Protein AF-A0A813E1Y3-F1 (afdb_monomer_lite)

InterPro domains:
  IPR029058 Alpha/Beta hydrolase fold [SSF53474] (6-105)

Organism: Polarella glacialis (NCBI:txid89957)

Sequence (119 aa):
VPDMCQPGAQSPPAAGCKLMLNFHGCGGSTSINPNSTVARYAESNGIVLLWPSINNNNNVSSTHTNSAEIQRGCWDGYGQLTEDYALQSGPHMRNVWRMVQHVMGTSSEALPEADMMMI

Structure (mmCIF, N/CA/C/O backbone):
data_AF-A0A813E1Y3-F1
#
_entry.id   AF-A0A813E1Y3-F1
#
loop_
_atom_site.group_PDB
_atom_site.id
_atom_site.type_symbol
_atom_site.label_atom_id
_atom_site.label_alt_id
_atom_site.label_comp_id
_atom_site.label_asym_id
_atom_site.label_entity_id
_atom_site.label_seq_id
_atom_site.pdbx_PDB_ins_code
_atom_site.Cartn_x
_atom_site.Cartn_y
_atom_site.Cartn_z
_atom_site.occupancy
_atom_site.B_iso_or_equiv
_atom_site.auth_seq_id
_atom_site.auth_comp_id
_atom_site.auth_asym_id
_atom_site.auth_atom_id
_atom_site.pdbx_PDB_model_num
ATOM 1 N N . VAL A 1 1 ? -8.996 6.177 11.154 1.00 90.44 1 VAL A N 1
ATOM 2 C CA . VAL A 1 1 ? -9.081 5.113 12.180 1.00 90.44 1 VAL A CA 1
ATOM 3 C C . VAL A 1 1 ? -10.400 5.322 12.891 1.00 90.44 1 VAL A C 1
ATOM 5 O O . VAL A 1 1 ? -10.611 6.470 13.269 1.00 90.44 1 VAL A O 1
ATOM 8 N N . PRO A 1 2 ? -11.261 4.298 13.015 1.00 92.62 2 PRO A N 1
ATOM 9 C CA . PRO A 1 2 ? -12.551 4.462 13.671 1.00 92.62 2 PRO A CA 1
ATOM 10 C C . PRO A 1 2 ? -12.437 4.941 15.109 1.00 92.62 2 PRO A C 1
ATOM 12 O O . PRO A 1 2 ? -11.485 4.558 15.792 1.00 92.62 2 PRO A O 1
ATOM 15 N N . ASP A 1 3 ? -13.415 5.708 15.582 1.00 93.44 3 ASP A N 1
ATOM 16 C CA . ASP A 1 3 ? -13.422 6.257 16.943 1.00 93.44 3 ASP A CA 1
ATOM 17 C C . ASP A 1 3 ? -13.373 5.132 17.987 1.00 93.44 3 ASP A C 1
ATOM 19 O O . ASP A 1 3 ? -12.606 5.187 18.947 1.00 93.44 3 ASP A O 1
ATOM 23 N N . MET A 1 4 ? -14.094 4.035 17.736 1.00 93.31 4 MET A N 1
ATOM 24 C CA . MET A 1 4 ? -14.079 2.842 18.593 1.00 93.31 4 MET A CA 1
ATOM 25 C C . MET A 1 4 ? -12.741 2.080 18.593 1.00 93.31 4 MET A C 1
ATOM 27 O O . MET A 1 4 ? -12.537 1.192 19.419 1.00 93.31 4 MET A O 1
ATOM 31 N N . CYS A 1 5 ? -11.846 2.402 17.659 1.00 93.38 5 CYS A N 1
ATOM 32 C CA . CYS A 1 5 ? -10.513 1.817 17.528 1.00 93.38 5 CYS A CA 1
ATOM 33 C C . CYS A 1 5 ? -9.406 2.729 18.061 1.00 93.38 5 CYS A C 1
ATOM 35 O O . CYS A 1 5 ? -8.235 2.351 18.010 1.00 93.38 5 CYS A O 1
ATOM 37 N N . GLN A 1 6 ? -9.746 3.927 18.542 1.00 91.56 6 GLN A N 1
ATOM 38 C CA . GLN A 1 6 ? -8.772 4.830 19.141 1.00 91.56 6 GLN A CA 1
ATOM 39 C C . GLN A 1 6 ? -8.348 4.328 20.530 1.00 91.56 6 GLN A C 1
ATOM 41 O O . GLN A 1 6 ? -9.158 3.739 21.257 1.00 91.56 6 GLN A O 1
ATOM 46 N N . PRO A 1 7 ? -7.097 4.584 20.950 1.00 86.12 7 PRO A N 1
ATOM 47 C CA . PRO A 1 7 ? -6.677 4.335 22.323 1.00 86.12 7 PRO A CA 1
ATOM 48 C C . PRO A 1 7 ? -7.613 5.030 23.325 1.00 86.12 7 PRO A C 1
ATOM 50 O O . PRO A 1 7 ? -7.855 6.230 23.225 1.00 86.12 7 PRO A O 1
ATOM 53 N N . GLY A 1 8 ? -8.136 4.278 24.298 1.00 85.75 8 GLY A N 1
ATOM 54 C CA . GLY A 1 8 ? -9.039 4.815 25.323 1.00 85.75 8 GLY A CA 1
ATOM 55 C C . GLY A 1 8 ? -10.501 4.984 24.892 1.00 85.75 8 GLY A C 1
ATOM 56 O O . GLY A 1 8 ? -11.257 5.638 25.610 1.00 85.75 8 GLY A O 1
ATOM 57 N N . ALA A 1 9 ? -10.914 4.401 23.761 1.00 89.62 9 ALA A N 1
ATOM 58 C CA . ALA A 1 9 ? -12.313 4.397 23.341 1.00 89.62 9 ALA A CA 1
ATOM 59 C C . ALA A 1 9 ? -13.243 3.869 24.450 1.00 89.62 9 ALA A C 1
ATOM 61 O O . ALA A 1 9 ? -12.981 2.830 25.059 1.00 89.62 9 ALA A O 1
ATOM 62 N N . GLN A 1 10 ? -14.365 4.558 24.683 1.00 88.31 10 GLN A N 1
ATOM 63 C CA . GLN A 1 10 ? -15.346 4.191 25.714 1.00 88.31 10 GLN A CA 1
ATOM 64 C C . GLN A 1 10 ? -16.058 2.860 25.423 1.00 88.31 10 GLN A C 1
ATOM 66 O O . GLN A 1 10 ? -16.631 2.250 26.323 1.00 88.31 10 GLN A O 1
ATOM 71 N N . SER A 1 11 ? -16.079 2.417 24.165 1.00 87.25 11 SER A N 1
ATOM 72 C CA . SER A 1 11 ? -16.755 1.186 23.740 1.00 87.25 11 SER A CA 1
ATOM 73 C C . SER A 1 11 ? -15.985 0.516 22.595 1.00 87.25 11 SER A C 1
ATOM 75 O O . SER A 1 11 ? -16.397 0.618 21.437 1.00 87.25 11 SER A O 1
ATOM 77 N N . PRO A 1 12 ? -14.843 -0.134 22.888 1.00 88.44 12 PRO A N 1
ATOM 78 C CA . PRO A 1 12 ? -14.059 -0.823 21.872 1.00 88.44 12 PRO A CA 1
ATOM 79 C C . PRO A 1 12 ? -14.782 -2.090 21.376 1.00 88.44 12 PRO A C 1
ATOM 81 O O . PRO A 1 12 ? -15.551 -2.696 22.132 1.00 88.44 12 PRO A O 1
ATOM 84 N N . PRO A 1 13 ? -14.540 -2.545 20.131 1.00 88.94 13 PRO A N 1
ATOM 85 C CA . PRO A 1 13 ? -15.087 -3.812 19.659 1.00 88.94 13 PRO A CA 1
ATOM 86 C C . PRO A 1 13 ? -14.596 -4.987 20.516 1.00 88.94 13 PRO A C 1
ATOM 88 O O . PRO A 1 13 ? -13.397 -5.132 20.746 1.00 88.94 13 PRO A O 1
ATOM 91 N N . ALA A 1 14 ? -15.505 -5.883 20.913 1.00 86.12 14 ALA A N 1
ATOM 92 C CA . ALA A 1 14 ? -15.178 -7.035 21.762 1.00 86.12 14 ALA A CA 1
ATOM 93 C C . ALA A 1 14 ? -14.125 -7.984 21.150 1.00 86.12 14 ALA A C 1
ATOM 95 O O . ALA A 1 14 ? -13.350 -8.594 21.877 1.00 86.12 14 ALA A O 1
ATOM 96 N N . ALA A 1 15 ? -14.083 -8.096 19.819 1.00 89.50 15 ALA A N 1
ATOM 97 C CA . ALA A 1 15 ? -13.118 -8.922 19.087 1.00 89.50 15 ALA A CA 1
ATOM 98 C C . ALA A 1 15 ? -11.861 -8.147 18.634 1.00 89.50 15 ALA A C 1
ATOM 100 O O . ALA A 1 15 ? -11.066 -8.672 17.857 1.00 89.50 15 ALA A O 1
ATOM 101 N N . GLY A 1 16 ? -11.696 -6.896 19.076 1.00 90.31 16 GLY A N 1
ATOM 102 C CA . GLY A 1 16 ? -10.691 -5.980 18.542 1.00 90.31 16 GLY A CA 1
ATOM 103 C C . GLY A 1 16 ? -11.067 -5.406 17.172 1.00 90.31 16 GLY A C 1
ATOM 104 O O . GLY A 1 16 ? -12.058 -5.793 16.545 1.00 90.31 16 GLY A O 1
ATOM 105 N N . CYS A 1 17 ? -10.279 -4.434 16.716 1.00 94.62 17 CYS A N 1
ATOM 106 C CA . CYS A 1 17 ? -10.483 -3.805 15.417 1.00 94.62 17 CYS A CA 1
ATOM 107 C C . CYS A 1 17 ? -9.899 -4.645 14.285 1.00 94.62 17 CYS A C 1
ATOM 109 O O . CYS A 1 17 ? -8.844 -5.264 14.416 1.00 94.62 17 CYS A O 1
ATOM 111 N N . LYS A 1 18 ? -10.585 -4.636 13.145 1.00 95.50 18 LYS A N 1
ATOM 112 C CA . LYS A 1 18 ? -10.131 -5.293 11.915 1.00 95.50 18 LYS A CA 1
ATOM 113 C C . LYS A 1 18 ? -9.227 -4.340 11.141 1.00 95.50 18 LYS A C 1
ATOM 115 O O . LYS A 1 18 ? -9.349 -3.128 11.286 1.00 95.50 18 LYS A O 1
ATOM 120 N N . LEU A 1 19 ? -8.375 -4.868 10.273 1.00 95.88 19 LEU A N 1
ATOM 121 C CA . LEU A 1 19 ? -7.561 -4.075 9.353 1.00 95.88 19 LEU A CA 1
ATOM 122 C C . LEU A 1 19 ? -7.971 -4.390 7.915 1.00 95.88 19 LEU A C 1
ATOM 124 O O . LEU A 1 19 ? -8.093 -5.556 7.546 1.00 95.88 19 LEU A O 1
ATOM 128 N N . MET A 1 20 ? -8.164 -3.357 7.103 1.00 95.94 20 MET A N 1
ATOM 129 C CA . MET A 1 20 ? -8.385 -3.486 5.666 1.00 95.94 20 MET A CA 1
ATOM 130 C C . MET A 1 20 ? -7.383 -2.605 4.924 1.00 95.94 20 MET A C 1
ATOM 132 O O . MET A 1 20 ? -7.276 -1.408 5.192 1.00 95.94 20 MET A O 1
ATOM 136 N N . LEU A 1 21 ? -6.669 -3.209 3.975 1.00 94.75 21 LEU A N 1
ATOM 137 C CA . LEU A 1 21 ? -5.779 -2.505 3.060 1.00 94.75 21 LEU A CA 1
ATOM 138 C C . LEU A 1 21 ? -6.568 -2.075 1.824 1.00 94.75 21 LEU A C 1
ATOM 140 O O . LEU A 1 21 ? -7.260 -2.892 1.216 1.00 94.75 21 LEU A O 1
ATOM 144 N N . A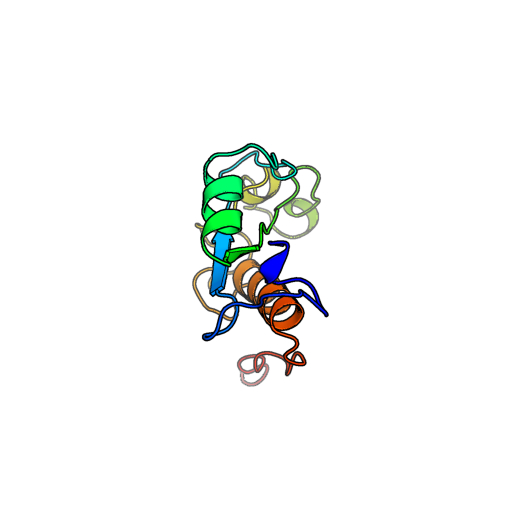SN A 1 22 ? -6.450 -0.806 1.446 1.00 92.62 22 ASN A N 1
ATOM 145 C CA . ASN A 1 22 ? -7.087 -0.258 0.255 1.00 92.62 22 ASN A CA 1
ATOM 146 C C . ASN A 1 22 ? -6.026 0.288 -0.707 1.00 92.62 22 ASN A C 1
ATOM 148 O O . ASN A 1 22 ? -5.392 1.306 -0.433 1.00 92.62 22 ASN A O 1
ATOM 152 N N . PHE A 1 23 ? -5.828 -0.418 -1.819 1.00 92.31 23 PHE A N 1
ATOM 153 C CA . PHE A 1 23 ? -4.881 -0.048 -2.864 1.00 92.31 23 PHE A CA 1
ATOM 154 C C . PHE A 1 23 ? -5.566 0.810 -3.928 1.00 92.31 23 PHE A C 1
ATOM 156 O O . PHE A 1 23 ? -6.569 0.411 -4.518 1.00 92.31 23 PHE A O 1
ATOM 163 N N . HIS A 1 24 ? -4.999 1.981 -4.208 1.00 91.31 24 HIS A N 1
ATOM 164 C CA . HIS A 1 24 ? -5.453 2.823 -5.313 1.00 91.31 24 HIS A CA 1
ATOM 165 C C . HIS A 1 24 ? -5.002 2.277 -6.680 1.00 91.31 24 HIS A C 1
ATOM 167 O O . HIS A 1 24 ? -4.045 1.509 -6.776 1.00 91.31 24 HIS A O 1
ATOM 173 N N . GLY A 1 25 ? -5.660 2.728 -7.753 1.00 90.31 25 GLY A N 1
ATOM 174 C CA . GLY A 1 25 ? -5.216 2.496 -9.132 1.00 90.31 25 GLY A CA 1
ATOM 175 C C . GLY A 1 25 ? -4.104 3.453 -9.582 1.00 90.31 25 GLY A C 1
ATOM 176 O O . GLY A 1 25 ? -3.706 4.360 -8.855 1.00 90.31 25 GLY A O 1
ATOM 177 N N . CYS A 1 26 ? -3.614 3.277 -10.807 1.00 90.50 26 CYS A N 1
ATOM 178 C CA . CYS A 1 26 ? -2.594 4.141 -11.410 1.00 90.50 26 CYS A CA 1
ATOM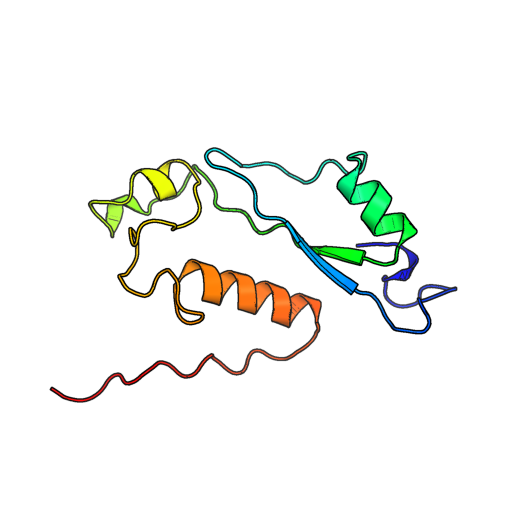 179 C C . CYS A 1 26 ? -2.982 5.627 -11.446 1.00 90.50 26 CYS A C 1
ATOM 181 O O . CYS A 1 26 ? -4.148 5.961 -11.651 1.00 90.50 26 CYS A O 1
ATOM 183 N N . GLY A 1 27 ? -1.999 6.521 -11.300 1.00 83.62 27 GLY A N 1
ATOM 184 C CA . GLY A 1 27 ? -2.236 7.967 -11.195 1.00 83.62 27 GLY A CA 1
ATOM 185 C C . GLY A 1 27 ? -2.817 8.394 -9.844 1.00 83.62 27 GLY A C 1
ATOM 186 O O . GLY A 1 27 ? -3.110 9.572 -9.643 1.00 83.62 27 GLY A O 1
ATOM 187 N N . GLY A 1 28 ? -2.992 7.444 -8.922 1.00 66.00 28 GLY A N 1
ATOM 188 C CA . GLY A 1 28 ? -3.560 7.678 -7.608 1.00 66.00 28 GLY A CA 1
ATOM 189 C C . GLY A 1 28 ? -2.582 8.395 -6.687 1.00 66.00 28 GLY A C 1
ATOM 190 O O . GLY A 1 28 ? -1.677 7.796 -6.124 1.00 66.00 28 GLY A O 1
ATOM 191 N N . SER A 1 29 ? -2.830 9.678 -6.475 1.00 64.81 29 SER A N 1
ATOM 192 C CA . SER A 1 29 ? -2.397 10.410 -5.290 1.00 64.81 29 SER A CA 1
ATOM 193 C C . SER A 1 29 ? -3.653 11.026 -4.704 1.00 64.81 29 SER A C 1
ATOM 195 O O . SER A 1 29 ? -4.171 12.015 -5.220 1.00 64.81 29 SER A O 1
ATOM 197 N N . THR A 1 30 ? -4.214 10.392 -3.679 1.00 64.12 30 THR A N 1
ATOM 198 C CA . THR A 1 30 ? -5.376 10.952 -2.991 1.00 64.12 30 THR A CA 1
ATOM 199 C C . THR A 1 30 ? -5.295 10.659 -1.509 1.00 64.12 30 THR A C 1
ATOM 201 O O . THR A 1 30 ? -5.152 9.506 -1.099 1.00 64.12 30 THR A O 1
ATOM 204 N N . SER A 1 31 ? -5.467 11.707 -0.710 1.00 71.81 31 SER A N 1
ATOM 205 C CA . SER A 1 31 ? -5.953 11.569 0.654 1.00 71.81 31 SER A CA 1
ATOM 206 C C . SER A 1 31 ? -7.306 10.850 0.639 1.00 71.81 31 SER A C 1
ATOM 208 O O . SER A 1 31 ? -8.119 11.026 -0.272 1.00 71.81 31 SER A O 1
ATOM 210 N N . ILE A 1 32 ? -7.555 10.013 1.648 1.00 77.19 32 ILE A N 1
ATOM 211 C CA . ILE A 1 32 ? -8.864 9.384 1.814 1.00 77.19 32 ILE A CA 1
ATOM 212 C C . ILE A 1 32 ? -9.928 10.475 1.982 1.00 77.19 32 ILE A C 1
ATOM 214 O O . ILE A 1 32 ? -9.775 11.381 2.800 1.00 77.19 32 ILE A O 1
ATOM 218 N N . ASN A 1 33 ? -11.028 10.387 1.232 1.00 85.81 33 ASN A N 1
ATOM 219 C CA . ASN A 1 33 ? -12.213 11.180 1.539 1.00 85.81 33 ASN A CA 1
ATOM 220 C C . ASN A 1 33 ? -12.894 10.545 2.769 1.00 85.81 33 ASN A C 1
ATOM 222 O O . ASN A 1 33 ? -13.414 9.427 2.641 1.00 85.81 33 ASN A O 1
ATOM 226 N N . PRO A 1 34 ? -12.930 11.216 3.937 1.00 83.69 34 PRO A N 1
ATOM 227 C CA . PRO A 1 34 ? -13.539 10.660 5.149 1.00 83.69 34 PRO A CA 1
ATOM 228 C C . PRO A 1 34 ? -15.046 10.403 4.989 1.00 83.69 34 PRO A C 1
ATOM 230 O O . PRO A 1 34 ? -15.606 9.563 5.684 1.00 83.69 34 PRO A O 1
ATOM 233 N N . ASN A 1 35 ? -15.694 11.049 4.016 1.00 88.44 35 ASN A N 1
ATOM 234 C CA . ASN A 1 35 ? -17.107 10.847 3.693 1.00 88.44 35 ASN A CA 1
ATOM 235 C C . ASN A 1 35 ? -17.344 9.768 2.622 1.00 88.44 35 ASN A C 1
ATOM 237 O O . ASN A 1 35 ? -18.487 9.534 2.221 1.00 88.44 35 ASN A O 1
ATOM 241 N N . SER A 1 36 ? -16.289 9.112 2.125 1.00 91.38 36 SER A N 1
ATOM 242 C CA . SER A 1 36 ? -16.437 8.014 1.168 1.00 91.38 36 SER A CA 1
ATOM 243 C C . SER A 1 36 ? -17.229 6.851 1.773 1.00 91.38 36 SER A C 1
ATOM 245 O O . SER A 1 36 ? -17.203 6.603 2.980 1.00 91.38 36 SER A O 1
ATOM 247 N N . THR A 1 37 ? -17.929 6.092 0.928 1.00 93.56 37 THR A N 1
ATOM 248 C CA . THR A 1 37 ? -18.672 4.903 1.374 1.00 93.56 37 THR A CA 1
ATOM 249 C C . THR A 1 37 ? -17.766 3.893 2.077 1.00 93.56 37 THR A C 1
ATOM 251 O O . THR A 1 37 ? -18.182 3.329 3.083 1.00 93.56 37 THR A O 1
ATOM 254 N N . VAL A 1 38 ? -16.518 3.724 1.622 1.00 92.62 38 VAL A N 1
ATOM 255 C CA . VAL A 1 38 ? -15.556 2.827 2.278 1.00 92.62 38 VAL A CA 1
ATOM 256 C C . VAL A 1 38 ? -15.158 3.328 3.668 1.00 92.62 38 VAL A C 1
ATOM 258 O O . VAL A 1 38 ? -15.135 2.531 4.600 1.00 92.62 38 VAL A O 1
ATOM 261 N N . ALA A 1 39 ? -14.926 4.635 3.841 1.00 93.56 39 ALA A N 1
ATOM 262 C CA . ALA A 1 39 ? -14.596 5.216 5.141 1.00 93.56 39 ALA A CA 1
ATOM 263 C C . ALA A 1 39 ? -15.752 5.067 6.139 1.00 93.56 39 ALA A C 1
ATOM 265 O O . ALA A 1 39 ? -15.542 4.596 7.252 1.00 93.56 39 ALA A O 1
ATOM 266 N N . ARG A 1 40 ? -16.987 5.363 5.713 1.00 94.88 40 ARG A N 1
ATOM 267 C CA . ARG A 1 40 ? -18.183 5.193 6.557 1.00 94.88 40 ARG A CA 1
ATOM 268 C C . ARG A 1 40 ? -18.451 3.731 6.908 1.00 94.88 40 ARG A C 1
ATOM 270 O O . ARG A 1 40 ? -18.781 3.429 8.048 1.00 94.88 40 ARG A O 1
ATOM 277 N N . TYR A 1 41 ? -18.286 2.821 5.947 1.00 94.62 41 TYR A N 1
ATOM 278 C CA . TYR A 1 41 ? -18.405 1.387 6.208 1.00 94.62 41 TYR A CA 1
ATOM 279 C C . TYR A 1 41 ? -17.383 0.931 7.250 1.00 94.62 41 TYR A C 1
ATOM 281 O O . TYR A 1 41 ? -17.728 0.193 8.171 1.00 94.62 41 TYR A O 1
ATOM 289 N N . ALA A 1 42 ? -16.142 1.393 7.126 1.00 95.31 42 ALA A N 1
ATOM 290 C CA . ALA A 1 42 ? -15.086 1.050 8.056 1.00 95.31 42 ALA A CA 1
ATOM 291 C C . ALA A 1 42 ? -15.339 1.593 9.470 1.00 95.31 42 ALA A C 1
ATOM 293 O O . ALA A 1 42 ? -15.171 0.850 10.438 1.00 95.31 42 ALA A O 1
ATOM 294 N N . GLU A 1 43 ? -15.828 2.833 9.571 1.00 93.81 43 GLU A N 1
ATOM 295 C CA . GLU A 1 43 ? -16.239 3.462 10.829 1.00 93.81 43 GLU A CA 1
ATOM 296 C C . GLU A 1 43 ? -17.280 2.611 11.566 1.00 93.81 43 GLU A C 1
ATOM 298 O O . GLU A 1 43 ? -17.066 2.190 12.699 1.00 93.81 43 GLU A O 1
ATOM 303 N N . SER A 1 44 ? -18.379 2.267 10.888 1.00 94.06 44 SER A N 1
ATOM 304 C CA . SER A 1 44 ? -19.499 1.541 11.503 1.00 94.06 44 SER A CA 1
ATOM 305 C C . SER A 1 44 ? -19.207 0.071 11.827 1.00 94.06 44 SER A C 1
ATOM 307 O O . SER A 1 44 ? -20.023 -0.573 12.481 1.00 94.06 44 SER A O 1
ATOM 309 N N . ASN A 1 45 ? -18.083 -0.483 11.360 1.00 94.44 45 ASN A N 1
ATOM 310 C CA . ASN A 1 45 ? -17.752 -1.905 11.511 1.00 94.44 45 ASN A CA 1
ATOM 311 C C . ASN A 1 45 ? -16.443 -2.158 12.275 1.00 94.44 45 ASN A C 1
ATOM 313 O O . ASN A 1 45 ? -15.971 -3.301 12.301 1.00 94.44 45 ASN A O 1
ATOM 317 N N . GLY A 1 46 ? -15.844 -1.122 12.873 1.00 95.25 46 GLY A N 1
ATOM 318 C CA . GLY A 1 46 ? -14.583 -1.248 13.608 1.00 95.25 46 GLY A CA 1
ATOM 319 C C . GLY A 1 46 ? -13.428 -1.714 12.719 1.00 95.25 46 GLY A C 1
ATOM 320 O O . GLY A 1 46 ? -12.653 -2.591 13.108 1.00 95.25 46 GLY A O 1
ATOM 321 N N . ILE A 1 47 ? -13.342 -1.178 11.498 1.00 95.62 47 ILE A N 1
ATOM 322 C CA . ILE A 1 47 ? -12.286 -1.495 10.533 1.00 95.62 47 ILE A CA 1
ATOM 323 C C . ILE A 1 47 ? -11.322 -0.311 10.442 1.00 95.62 47 ILE A C 1
ATOM 325 O O . ILE A 1 47 ? -11.679 0.786 10.022 1.00 95.62 47 ILE A O 1
ATOM 329 N N . VAL A 1 48 ? -10.060 -0.531 10.778 1.00 95.06 48 VAL A N 1
ATOM 330 C CA . VAL A 1 48 ? -8.974 0.388 10.451 1.00 95.06 48 VAL A CA 1
ATOM 331 C C . VAL A 1 48 ? -8.693 0.286 8.953 1.00 95.06 48 VAL A C 1
ATOM 333 O O . VAL A 1 48 ? -8.339 -0.778 8.452 1.00 95.06 48 VAL A O 1
ATOM 336 N N . LEU A 1 49 ? -8.857 1.392 8.226 1.00 94.62 49 LEU A N 1
ATOM 337 C CA . LEU A 1 49 ? -8.445 1.490 6.826 1.00 94.62 49 LEU A CA 1
ATOM 338 C C . LEU A 1 49 ? -6.995 1.951 6.743 1.00 94.62 49 LEU A C 1
ATOM 340 O O . LEU A 1 49 ? -6.680 3.076 7.138 1.00 94.62 49 LEU A O 1
ATOM 344 N N . LEU A 1 50 ? -6.140 1.101 6.182 1.00 94.19 50 LEU A N 1
ATOM 345 C CA . LEU A 1 50 ? -4.798 1.471 5.756 1.00 94.19 50 LEU A CA 1
ATOM 346 C C . LEU A 1 50 ? -4.831 1.763 4.254 1.00 94.19 50 LEU A C 1
ATOM 348 O O . LEU A 1 50 ? -5.283 0.932 3.466 1.00 94.19 50 LEU A O 1
ATOM 352 N N . TRP A 1 51 ? -4.347 2.942 3.864 1.00 92.56 51 TRP A N 1
ATOM 353 C CA . TRP A 1 51 ? -4.348 3.414 2.478 1.00 92.56 51 TRP A CA 1
ATOM 354 C C . TRP A 1 51 ? -2.917 3.710 2.014 1.00 92.56 51 TRP A C 1
ATOM 356 O O . TRP A 1 51 ? -2.493 4.869 2.019 1.00 92.56 51 TRP A O 1
ATOM 366 N N . PRO A 1 52 ? -2.127 2.678 1.668 1.00 92.75 52 PRO A N 1
ATOM 367 C CA . PRO A 1 52 ? -0.801 2.877 1.103 1.00 92.75 52 PRO A CA 1
ATOM 368 C C . PRO A 1 52 ? -0.887 3.705 -0.185 1.00 92.75 52 PRO A C 1
ATOM 370 O O . PRO A 1 52 ? -1.863 3.595 -0.930 1.00 92.75 52 PRO A O 1
ATOM 373 N N . SER A 1 53 ? 0.127 4.527 -0.460 1.00 91.31 53 SER A N 1
ATOM 374 C CA . SER A 1 53 ? 0.152 5.365 -1.660 1.00 91.31 53 SER A CA 1
ATOM 375 C C . SER A 1 53 ? 1.512 5.348 -2.342 1.00 91.31 53 SER A C 1
ATOM 377 O O . SER A 1 53 ? 2.548 5.431 -1.679 1.00 91.31 53 SER A O 1
ATOM 379 N N . ILE A 1 54 ? 1.487 5.272 -3.672 1.00 91.06 54 ILE A N 1
ATOM 380 C CA . ILE A 1 54 ? 2.636 5.511 -4.542 1.00 91.06 54 ILE A CA 1
ATOM 381 C C . ILE A 1 54 ? 2.460 6.891 -5.163 1.00 91.06 54 ILE A C 1
ATOM 383 O O . ILE A 1 54 ? 1.540 7.135 -5.939 1.00 91.06 54 ILE A O 1
ATOM 387 N N . ASN A 1 55 ? 3.366 7.803 -4.822 1.00 85.81 55 ASN A N 1
ATOM 388 C CA . ASN A 1 55 ? 3.358 9.157 -5.360 1.00 85.81 55 ASN A CA 1
ATOM 389 C C . ASN A 1 55 ? 3.764 9.140 -6.842 1.00 85.81 55 ASN A C 1
ATOM 391 O O . ASN A 1 55 ? 4.749 8.496 -7.186 1.00 85.81 55 ASN A O 1
ATOM 395 N N . ASN A 1 56 ? 3.057 9.868 -7.708 1.00 86.00 56 ASN A N 1
ATOM 396 C CA . ASN A 1 56 ? 3.423 10.051 -9.120 1.00 86.00 56 ASN A CA 1
ATOM 397 C C . ASN A 1 56 ? 4.555 11.078 -9.331 1.00 86.00 56 ASN A C 1
ATOM 399 O O . ASN A 1 56 ? 5.097 11.184 -10.426 1.00 86.00 56 ASN A O 1
ATOM 403 N N . ASN A 1 57 ? 4.949 11.810 -8.288 1.00 86.06 57 ASN A N 1
ATOM 404 C CA . ASN A 1 57 ? 6.174 12.605 -8.242 1.00 86.06 57 ASN A CA 1
ATOM 405 C C . ASN A 1 57 ? 7.312 11.799 -7.591 1.00 86.06 57 ASN A C 1
ATOM 407 O O . ASN A 1 57 ? 7.823 12.160 -6.529 1.00 86.06 57 ASN A O 1
ATOM 411 N N . ASN A 1 58 ? 7.652 10.656 -8.186 1.00 87.25 58 ASN A N 1
ATOM 412 C CA . ASN A 1 58 ? 8.762 9.807 -7.753 1.00 87.25 58 ASN A CA 1
ATOM 413 C C . ASN A 1 58 ? 9.910 9.825 -8.780 1.00 87.25 58 ASN A C 1
ATOM 415 O O . ASN A 1 58 ? 9.750 10.284 -9.909 1.00 87.25 58 ASN A O 1
ATOM 419 N N . ASN A 1 59 ? 11.082 9.327 -8.385 1.00 91.62 59 ASN A N 1
ATOM 420 C CA . ASN A 1 59 ? 12.294 9.290 -9.208 1.00 91.62 59 ASN A CA 1
ATOM 421 C C . ASN A 1 59 ? 12.703 7.861 -9.606 1.00 91.62 59 ASN A C 1
ATOM 423 O O . ASN A 1 59 ? 13.888 7.605 -9.826 1.00 91.62 59 ASN A O 1
ATOM 427 N N . VAL A 1 60 ? 11.754 6.923 -9.694 1.00 93.38 60 VAL A N 1
ATOM 428 C CA . VAL A 1 60 ? 12.047 5.501 -9.957 1.00 93.38 60 VAL A CA 1
ATOM 429 C C . VAL A 1 60 ? 12.828 5.287 -11.260 1.00 93.38 60 VAL A C 1
ATOM 431 O O . VAL A 1 60 ? 13.712 4.434 -11.326 1.00 93.38 60 VAL A O 1
ATOM 434 N N . SER A 1 61 ? 12.598 6.142 -12.260 1.00 93.69 61 SER A N 1
ATOM 435 C CA . SER A 1 61 ? 13.289 6.102 -13.551 1.00 93.69 61 SER A CA 1
ATOM 436 C C . SER A 1 61 ? 14.789 6.395 -13.466 1.00 93.69 61 SER A C 1
ATOM 438 O O . SER A 1 61 ? 15.512 6.129 -14.420 1.00 93.69 61 SER A O 1
ATOM 440 N N . SER A 1 62 ? 15.277 6.945 -12.346 1.00 95.00 62 SER A N 1
ATOM 441 C CA . SER A 1 62 ? 16.716 7.151 -12.125 1.00 95.00 62 SER A CA 1
ATOM 442 C C . SER A 1 62 ? 17.475 5.851 -11.847 1.00 95.00 62 SER A C 1
ATOM 444 O O . SER A 1 62 ? 18.684 5.802 -12.056 1.00 95.00 62 SER A O 1
ATOM 446 N N . THR A 1 63 ? 16.778 4.808 -11.388 1.00 93.88 63 THR A N 1
ATOM 447 C CA . THR A 1 63 ? 17.371 3.518 -11.001 1.00 93.88 63 THR A CA 1
ATOM 448 C C . THR A 1 63 ? 16.833 2.342 -11.813 1.00 93.88 63 THR A C 1
ATOM 450 O O . THR A 1 63 ? 17.539 1.352 -11.968 1.00 93.88 63 THR A O 1
ATOM 453 N N . HIS A 1 64 ? 15.626 2.454 -12.376 1.00 94.00 64 HIS A N 1
ATOM 454 C CA . HIS A 1 64 ? 14.971 1.386 -13.131 1.00 94.00 64 HIS A CA 1
ATOM 455 C C . HIS A 1 64 ? 14.533 1.910 -14.501 1.00 94.00 64 HIS A C 1
ATOM 457 O O . HIS A 1 64 ? 13.648 2.759 -14.598 1.00 94.00 64 HIS A O 1
ATOM 463 N N . THR A 1 65 ? 15.126 1.400 -15.579 1.00 91.19 65 THR A N 1
ATOM 464 C CA . THR A 1 65 ? 14.866 1.872 -16.953 1.00 91.19 65 THR A CA 1
ATOM 465 C C . THR A 1 65 ? 13.461 1.538 -17.459 1.00 91.19 65 THR A C 1
ATOM 467 O O . THR A 1 65 ? 12.877 2.324 -18.198 1.00 91.19 65 THR A O 1
ATOM 470 N N . ASN A 1 66 ? 12.878 0.421 -17.020 1.00 90.81 66 ASN A N 1
ATOM 471 C CA . ASN A 1 66 ? 11.551 -0.044 -17.435 1.00 90.81 66 ASN A CA 1
ATOM 472 C C . ASN A 1 66 ? 10.493 0.209 -16.351 1.00 90.81 66 ASN A C 1
ATOM 474 O O . ASN A 1 66 ? 9.786 -0.713 -15.969 1.00 90.81 66 ASN A O 1
ATOM 478 N N . SER A 1 67 ? 10.393 1.439 -15.837 1.00 94.62 67 SER A N 1
ATOM 479 C CA . SER A 1 67 ? 9.581 1.778 -14.652 1.00 94.62 67 SER A CA 1
ATOM 480 C C . SER A 1 67 ? 8.417 2.742 -14.907 1.00 94.62 67 SER A C 1
ATOM 482 O O . SER A 1 67 ? 7.930 3.405 -13.992 1.00 94.62 67 SER A O 1
ATOM 484 N N . ALA A 1 68 ? 7.941 2.812 -16.153 1.00 93.00 68 ALA A N 1
ATOM 485 C CA . ALA A 1 68 ? 6.921 3.773 -16.578 1.00 93.00 68 ALA A CA 1
ATOM 486 C C . ALA A 1 68 ? 5.600 3.694 -15.782 1.00 93.00 68 ALA A C 1
ATOM 488 O O . ALA A 1 68 ? 4.961 4.723 -15.560 1.00 93.00 68 ALA A O 1
ATOM 489 N N . GLU A 1 69 ? 5.194 2.506 -15.315 1.00 93.75 69 GLU A N 1
ATOM 490 C CA . GLU A 1 69 ? 3.948 2.341 -14.555 1.00 93.75 69 GLU A CA 1
ATOM 491 C C . GLU A 1 69 ? 4.121 2.896 -13.142 1.00 93.75 69 GLU A C 1
ATOM 493 O O . GLU A 1 69 ? 3.293 3.656 -12.639 1.00 93.75 69 GLU A O 1
ATOM 498 N N . ILE A 1 70 ? 5.249 2.592 -12.513 1.00 94.38 70 ILE A N 1
ATOM 499 C CA . ILE A 1 70 ? 5.559 3.112 -11.182 1.00 94.38 70 ILE A CA 1
ATOM 500 C C . ILE A 1 70 ? 5.770 4.623 -11.243 1.00 94.38 70 ILE A C 1
ATOM 502 O O . ILE A 1 70 ? 5.273 5.346 -10.381 1.00 94.38 70 ILE A O 1
ATOM 506 N N . GLN A 1 71 ? 6.414 5.131 -12.297 1.00 93.12 71 GLN A N 1
ATOM 507 C CA . GLN A 1 71 ? 6.611 6.565 -12.501 1.00 93.12 71 GLN A CA 1
ATOM 508 C C . GLN A 1 71 ? 5.276 7.322 -12.568 1.00 93.12 71 GLN A C 1
ATOM 510 O O . GLN A 1 71 ? 5.158 8.406 -12.004 1.00 93.12 71 GLN A O 1
ATOM 515 N N . ARG A 1 72 ? 4.231 6.733 -13.168 1.00 91.81 72 ARG A N 1
ATOM 516 C CA . ARG A 1 72 ? 2.872 7.311 -13.176 1.00 91.81 72 ARG A CA 1
ATOM 517 C C . ARG A 1 72 ? 2.040 6.986 -11.924 1.00 91.81 72 ARG A C 1
ATOM 519 O O . ARG A 1 72 ? 0.837 7.242 -11.914 1.00 91.81 72 ARG A O 1
ATOM 526 N N . GLY A 1 73 ? 2.647 6.442 -10.868 1.00 93.25 73 GLY A N 1
ATOM 527 C CA . GLY A 1 73 ? 1.989 6.155 -9.590 1.00 93.25 73 GLY A CA 1
ATOM 528 C C . GLY A 1 73 ? 1.181 4.854 -9.565 1.00 93.25 73 GLY A C 1
ATOM 529 O O . GLY A 1 73 ? 0.146 4.793 -8.904 1.00 93.25 73 GLY A O 1
ATOM 530 N N . CYS A 1 74 ? 1.579 3.832 -10.324 1.00 94.12 74 CYS A N 1
ATOM 531 C CA . CYS A 1 74 ? 1.014 2.484 -10.218 1.00 94.12 74 CYS A CA 1
ATOM 532 C C . CYS A 1 74 ? 1.783 1.624 -9.212 1.00 94.12 74 CYS A C 1
ATOM 534 O O . CYS A 1 74 ? 2.978 1.814 -8.991 1.00 94.12 74 CYS A O 1
ATOM 536 N N . TRP A 1 75 ? 1.106 0.600 -8.692 1.00 95.00 75 TRP A N 1
ATOM 537 C CA . TRP A 1 75 ? 1.757 -0.533 -8.039 1.00 95.00 75 TRP A CA 1
ATOM 538 C C . TRP A 1 75 ? 2.563 -1.345 -9.048 1.00 95.00 75 TRP A C 1
ATOM 540 O O . TRP A 1 75 ? 2.203 -1.437 -10.221 1.00 95.00 75 TRP A O 1
ATOM 550 N N . ASP A 1 76 ? 3.650 -1.944 -8.573 1.00 95.38 76 ASP A N 1
ATOM 551 C CA . ASP A 1 76 ? 4.462 -2.851 -9.382 1.00 95.38 76 ASP A CA 1
ATOM 552 C C . ASP A 1 76 ? 3.699 -4.161 -9.588 1.00 95.38 76 ASP A C 1
ATOM 554 O O . ASP A 1 76 ? 3.719 -5.037 -8.730 1.00 95.38 76 ASP A O 1
ATOM 558 N N . GLY A 1 77 ? 2.959 -4.245 -10.692 1.00 93.94 77 GLY A N 1
ATOM 559 C CA . GLY A 1 77 ? 2.250 -5.450 -11.125 1.00 93.94 77 GLY A CA 1
ATOM 560 C C . GLY A 1 77 ? 2.953 -6.199 -12.258 1.00 93.94 77 GLY A C 1
ATOM 561 O O . GLY A 1 77 ? 2.424 -7.210 -12.720 1.00 93.94 77 GLY A O 1
ATOM 562 N N . TYR A 1 78 ? 4.108 -5.702 -12.715 1.00 93.88 78 TYR A N 1
ATOM 563 C CA . TYR A 1 78 ? 4.784 -6.176 -13.928 1.00 93.88 78 TYR A CA 1
ATOM 564 C C . TYR A 1 78 ? 6.281 -6.462 -13.734 1.00 93.88 78 TYR A C 1
ATOM 566 O O . TYR A 1 78 ? 6.965 -6.746 -14.714 1.00 93.88 78 TYR A O 1
ATOM 574 N N . GLY A 1 79 ? 6.809 -6.364 -12.513 1.00 95.62 79 GLY A N 1
ATOM 575 C CA . GLY A 1 79 ? 8.227 -6.592 -12.231 1.00 95.62 79 GLY A CA 1
ATOM 576 C C . GLY A 1 79 ? 9.132 -5.437 -12.651 1.00 95.62 79 GLY A C 1
ATOM 577 O O . GLY A 1 79 ? 10.262 -5.655 -13.081 1.00 95.62 79 GLY A O 1
ATOM 578 N N . GLN A 1 80 ? 8.636 -4.201 -12.572 1.00 95.50 80 GLN A N 1
ATOM 579 C CA . GLN A 1 80 ? 9.390 -3.011 -12.974 1.00 95.50 80 GLN A CA 1
ATOM 580 C C . GLN A 1 80 ? 10.489 -2.621 -11.974 1.00 95.50 80 GLN A C 1
ATOM 582 O O . GLN A 1 80 ? 11.416 -1.900 -12.353 1.00 95.50 80 GLN A O 1
ATOM 587 N N . LEU A 1 81 ? 10.395 -3.075 -10.717 1.00 94.56 81 LEU A N 1
ATOM 588 C CA . LEU A 1 81 ? 11.466 -2.935 -9.725 1.00 94.56 81 LEU A CA 1
ATOM 589 C C . LEU A 1 81 ? 12.354 -4.178 -9.674 1.00 94.56 81 LEU A C 1
ATOM 591 O O . LEU A 1 81 ? 13.574 -4.069 -9.713 1.00 94.56 81 LEU A O 1
ATOM 595 N N . THR A 1 82 ? 11.742 -5.358 -9.566 1.00 94.44 82 THR A N 1
ATOM 596 C CA . THR A 1 82 ? 12.437 -6.647 -9.429 1.00 94.44 82 THR A CA 1
ATOM 597 C C . THR A 1 82 ? 11.582 -7.775 -10.003 1.00 94.44 82 THR A C 1
ATOM 599 O O . THR A 1 82 ? 10.358 -7.658 -10.053 1.00 94.44 82 THR A O 1
ATOM 602 N N . GLU A 1 83 ? 12.188 -8.918 -10.329 1.00 95.12 83 GLU A N 1
ATOM 603 C CA . GLU A 1 83 ? 11.438 -10.132 -10.701 1.00 95.12 83 GLU A CA 1
ATOM 604 C C . GLU A 1 83 ? 10.570 -10.676 -9.551 1.00 95.12 83 GLU A C 1
ATOM 606 O O . GLU A 1 83 ? 9.466 -11.165 -9.777 1.00 95.12 83 GLU A O 1
ATOM 611 N N . ASP A 1 84 ? 10.993 -10.451 -8.305 1.00 95.56 84 ASP A N 1
ATOM 612 C CA . ASP A 1 84 ? 10.278 -10.860 -7.089 1.00 95.56 84 ASP A CA 1
ATOM 613 C C . ASP A 1 84 ? 9.061 -9.985 -6.733 1.00 95.56 84 ASP A C 1
ATOM 615 O O . ASP A 1 84 ? 8.571 -10.030 -5.603 1.00 95.56 84 ASP A O 1
ATOM 619 N N . TYR A 1 85 ? 8.559 -9.148 -7.646 1.00 94.56 85 TYR A N 1
ATOM 620 C CA . TYR A 1 85 ? 7.521 -8.150 -7.338 1.00 94.56 85 TYR A CA 1
ATOM 621 C C . TYR A 1 85 ? 6.245 -8.745 -6.715 1.00 94.56 85 TYR A C 1
ATOM 623 O O . TYR A 1 85 ? 5.579 -8.080 -5.920 1.00 94.56 85 TYR A O 1
ATOM 631 N N . ALA A 1 86 ? 5.918 -9.994 -7.062 1.00 94.69 86 ALA A N 1
ATOM 632 C CA . ALA A 1 86 ? 4.753 -10.717 -6.561 1.00 94.69 86 ALA A CA 1
ATOM 633 C C . ALA A 1 86 ? 5.001 -11.432 -5.218 1.00 94.69 86 ALA A C 1
ATOM 635 O O . ALA A 1 86 ? 4.048 -11.874 -4.571 1.00 94.69 86 ALA A O 1
ATOM 636 N N . LEU A 1 87 ? 6.260 -11.567 -4.792 1.00 97.00 87 LEU A N 1
ATOM 637 C CA . LEU A 1 87 ? 6.613 -12.192 -3.522 1.00 97.00 87 LEU A CA 1
ATOM 638 C C . LEU A 1 87 ? 6.387 -11.220 -2.359 1.00 97.00 87 LEU A C 1
ATOM 640 O O . LEU A 1 87 ? 6.427 -9.998 -2.510 1.00 97.00 87 LEU A O 1
ATOM 644 N N . GLN A 1 88 ? 6.219 -11.762 -1.150 1.00 94.19 88 GLN A N 1
ATOM 645 C CA . GLN A 1 88 ? 6.144 -10.946 0.071 1.00 94.19 88 GLN A CA 1
ATOM 646 C C . GLN A 1 88 ? 7.415 -10.109 0.294 1.00 94.19 88 GLN A C 1
ATOM 648 O O . GLN A 1 88 ? 7.348 -9.021 0.867 1.00 94.19 88 GLN A O 1
ATOM 653 N N . SER A 1 89 ? 8.561 -10.601 -0.185 1.00 94.12 89 SER A N 1
ATOM 654 C CA . SER A 1 89 ? 9.853 -9.910 -0.166 1.00 94.12 89 SER A CA 1
ATOM 655 C C . SER A 1 89 ? 9.944 -8.758 -1.174 1.00 94.12 89 SER A C 1
ATOM 657 O O . SER A 1 89 ? 10.814 -7.896 -1.010 1.00 94.12 89 SER A O 1
ATOM 659 N N . GLY A 1 90 ? 9.049 -8.702 -2.170 1.00 95.81 90 GLY A N 1
ATOM 660 C CA . GLY A 1 90 ? 9.040 -7.699 -3.230 1.00 95.81 90 GLY A CA 1
ATOM 661 C C . GLY A 1 90 ? 8.958 -6.263 -2.687 1.00 95.81 90 GLY A C 1
ATOM 662 O O . GLY A 1 90 ? 8.353 -6.033 -1.633 1.00 95.81 90 GLY A O 1
ATOM 663 N N . PRO A 1 91 ? 9.541 -5.255 -3.366 1.00 94.44 91 PRO A N 1
ATOM 664 C CA . PRO A 1 91 ? 9.739 -3.929 -2.775 1.00 94.44 91 PRO A CA 1
ATOM 665 C C . PRO A 1 91 ? 8.458 -3.243 -2.278 1.00 94.44 91 PRO A C 1
ATOM 667 O O . PRO A 1 91 ? 8.442 -2.690 -1.175 1.00 94.44 91 PRO A O 1
ATOM 670 N N . HIS A 1 92 ? 7.367 -3.283 -3.049 1.00 95.00 92 HIS A N 1
ATOM 671 C CA . HIS A 1 92 ? 6.097 -2.696 -2.616 1.00 95.00 92 HIS A CA 1
ATOM 672 C C . HIS A 1 92 ? 5.437 -3.506 -1.499 1.00 95.00 92 HIS A C 1
ATOM 674 O O . HIS A 1 92 ? 5.015 -2.919 -0.502 1.00 95.00 92 HIS A O 1
ATOM 680 N N . MET A 1 93 ? 5.414 -4.836 -1.613 1.00 96.25 93 MET A N 1
ATOM 681 C CA . MET A 1 93 ? 4.825 -5.714 -0.597 1.00 96.25 93 MET A CA 1
ATOM 682 C C . MET A 1 93 ? 5.534 -5.578 0.752 1.00 96.25 93 MET A C 1
ATOM 684 O O . MET A 1 93 ? 4.872 -5.396 1.773 1.00 96.25 93 MET A O 1
ATOM 688 N N . ARG A 1 94 ? 6.871 -5.541 0.757 1.00 96.19 94 ARG A N 1
ATOM 689 C CA . ARG A 1 94 ? 7.684 -5.326 1.961 1.00 96.19 94 ARG A CA 1
ATOM 690 C C . ARG A 1 94 ? 7.373 -3.996 2.647 1.00 96.19 94 ARG A C 1
ATOM 692 O O . ARG A 1 94 ? 7.253 -3.946 3.869 1.00 96.19 94 ARG A O 1
ATOM 699 N N . ASN A 1 95 ? 7.238 -2.912 1.884 1.00 94.69 95 ASN A N 1
ATOM 700 C CA . ASN A 1 95 ? 6.919 -1.601 2.455 1.00 94.69 95 ASN A CA 1
ATOM 701 C C . ASN A 1 95 ? 5.488 -1.540 3.002 1.00 94.69 95 ASN A C 1
ATOM 703 O O . ASN A 1 95 ? 5.276 -1.025 4.099 1.00 94.69 95 ASN A O 1
ATOM 707 N N . VAL A 1 96 ? 4.520 -2.116 2.288 1.00 96.00 96 VAL A N 1
ATOM 708 C CA . VAL A 1 96 ? 3.138 -2.238 2.773 1.00 96.00 96 VAL A CA 1
ATOM 709 C C . VAL A 1 96 ? 3.086 -3.069 4.055 1.00 96.00 96 VAL A C 1
ATOM 711 O O . VAL A 1 96 ? 2.412 -2.681 5.007 1.00 96.00 96 VAL A O 1
ATOM 714 N N . TRP A 1 97 ? 3.836 -4.169 4.125 1.00 95.81 97 TRP A N 1
ATOM 715 C CA . TRP A 1 97 ? 3.898 -5.006 5.320 1.00 95.81 97 TRP A CA 1
ATOM 716 C C . TRP A 1 97 ? 4.441 -4.251 6.536 1.00 95.81 97 TRP A C 1
ATOM 718 O O . TRP A 1 97 ? 3.870 -4.343 7.619 1.00 95.81 97 TRP A O 1
ATOM 728 N N . ARG A 1 98 ? 5.466 -3.409 6.357 1.00 96.12 98 ARG A N 1
ATOM 729 C CA . ARG A 1 98 ? 5.962 -2.531 7.432 1.00 96.12 98 ARG A CA 1
ATOM 730 C C . ARG A 1 98 ? 4.894 -1.552 7.928 1.00 96.12 98 ARG A C 1
ATOM 732 O O . ARG A 1 98 ? 4.813 -1.298 9.128 1.00 96.12 98 ARG A O 1
ATOM 739 N N . MET A 1 99 ? 4.046 -1.028 7.036 1.00 95.00 99 MET A N 1
ATOM 740 C CA . MET A 1 99 ? 2.904 -0.193 7.437 1.00 95.00 99 MET A CA 1
ATOM 741 C C . MET A 1 99 ? 1.870 -0.997 8.237 1.00 95.00 99 MET A C 1
ATOM 743 O O . MET A 1 99 ? 1.363 -0.506 9.242 1.00 95.00 99 MET A O 1
ATOM 747 N N . VAL A 1 100 ? 1.585 -2.238 7.829 1.00 95.69 100 VAL A N 1
ATOM 748 C CA . VAL A 1 100 ? 0.696 -3.153 8.565 1.00 95.69 100 VAL A CA 1
ATOM 749 C C . VAL A 1 100 ? 1.244 -3.439 9.961 1.00 95.69 100 VAL A C 1
ATOM 751 O O . VAL A 1 100 ? 0.524 -3.256 10.940 1.00 95.69 100 VAL A O 1
ATOM 754 N N . GLN A 1 101 ? 2.524 -3.805 10.066 1.00 94.50 101 GLN A N 1
ATOM 755 C CA . GLN A 1 101 ? 3.191 -4.059 11.344 1.00 94.50 101 GLN A CA 1
ATOM 756 C C . GLN A 1 101 ? 3.120 -2.842 12.274 1.00 94.50 101 GLN A C 1
ATOM 758 O O . GLN A 1 101 ? 2.792 -2.984 13.452 1.00 94.50 101 GLN A O 1
ATOM 763 N N . HIS A 1 102 ? 3.357 -1.643 11.732 1.00 92.56 102 HIS A N 1
ATOM 764 C CA . HIS A 1 102 ? 3.240 -0.396 12.484 1.00 92.56 102 HIS A CA 1
ATOM 765 C C . HIS A 1 102 ? 1.822 -0.181 13.034 1.00 92.56 102 HIS A C 1
ATOM 767 O O . HIS A 1 102 ? 1.670 0.113 14.2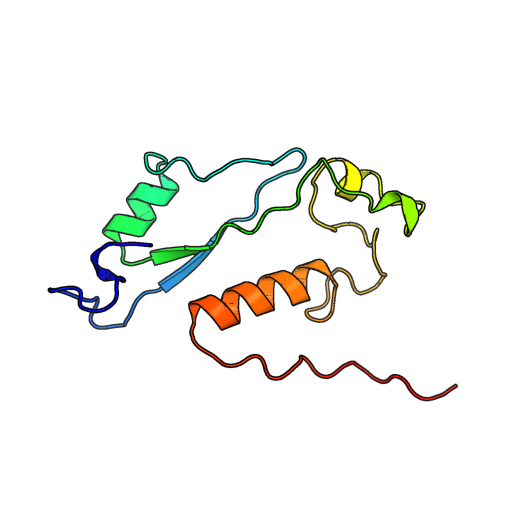17 1.00 92.56 102 HIS A O 1
ATOM 773 N N . VAL A 1 103 ? 0.784 -0.381 12.212 1.00 91.25 103 VAL A N 1
ATOM 774 C CA . VAL A 1 103 ? -0.619 -0.248 12.650 1.00 91.25 103 VAL A CA 1
ATOM 775 C C . VAL A 1 103 ? -0.993 -1.305 13.693 1.00 91.25 103 VAL A C 1
ATOM 777 O O . VAL A 1 103 ? -1.739 -1.009 14.622 1.00 91.25 103 VAL A O 1
ATOM 780 N N . MET A 1 104 ? -0.474 -2.526 13.562 1.00 89.31 104 MET A N 1
ATOM 781 C CA . MET A 1 104 ? -0.734 -3.619 14.502 1.00 89.31 104 MET A CA 1
ATOM 782 C C . MET A 1 104 ? 0.069 -3.508 15.807 1.00 89.31 104 MET A C 1
ATOM 784 O O . MET A 1 104 ? -0.145 -4.307 16.716 1.00 89.31 104 MET A O 1
ATOM 788 N N . GLY A 1 105 ? 0.997 -2.550 15.913 1.00 84.12 105 GLY A N 1
ATOM 789 C CA . GLY A 1 105 ? 1.887 -2.423 17.069 1.00 84.12 105 GLY A CA 1
ATOM 790 C C . GLY A 1 105 ? 2.884 -3.580 17.205 1.00 84.12 105 GLY A C 1
ATOM 791 O O . GLY A 1 105 ? 3.450 -3.777 18.278 1.00 84.12 105 GLY A O 1
ATOM 792 N N . THR A 1 106 ? 3.105 -4.356 16.141 1.00 79.88 106 THR A N 1
ATOM 793 C CA . THR A 1 106 ? 4.119 -5.415 16.113 1.00 79.88 106 THR A CA 1
ATOM 794 C C . THR A 1 106 ? 5.452 -4.810 15.688 1.00 79.88 106 THR A C 1
ATOM 796 O O . THR A 1 106 ? 5.537 -4.195 14.623 1.00 79.88 106 THR A O 1
ATOM 799 N N . SER A 1 107 ? 6.500 -4.981 16.492 1.00 61.12 107 SER A N 1
ATOM 800 C CA . SER A 1 107 ? 7.859 -4.576 16.122 1.00 61.12 107 SER A CA 1
ATOM 801 C C . SER A 1 107 ? 8.286 -5.268 14.823 1.00 61.12 107 SER A C 1
ATOM 803 O O . SER A 1 107 ? 8.097 -6.472 14.667 1.00 61.12 107 SER A O 1
ATOM 805 N N . SER A 1 108 ? 8.863 -4.507 13.890 1.00 55.59 108 SER A N 1
ATOM 806 C CA . SER A 1 108 ? 9.414 -5.034 12.639 1.00 55.59 108 SER A CA 1
ATOM 807 C C . SER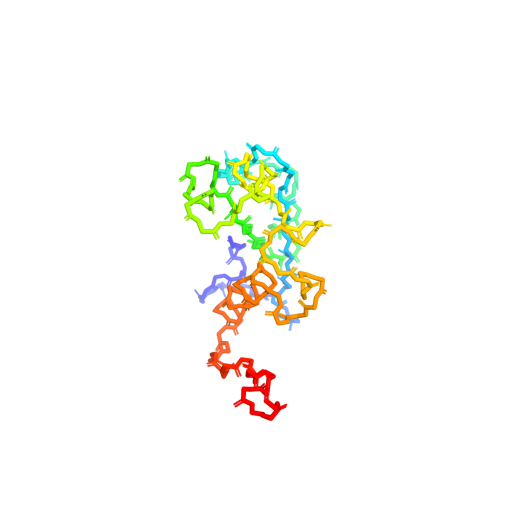 A 1 108 ? 10.665 -5.868 12.932 1.00 55.59 108 SER A C 1
ATOM 809 O O . SER A 1 108 ? 11.776 -5.345 12.866 1.00 55.59 108 SER A O 1
ATOM 811 N N . GLU A 1 109 ? 10.522 -7.167 13.200 1.00 55.88 109 GLU A N 1
ATOM 812 C CA . GLU A 1 109 ? 11.576 -8.097 12.787 1.00 55.88 109 GLU A CA 1
ATOM 813 C C . GLU A 1 109 ? 11.655 -8.011 11.261 1.00 55.88 109 GLU A C 1
ATOM 815 O O . GLU A 1 109 ? 10.641 -8.110 10.561 1.00 55.88 109 GLU A O 1
ATOM 820 N N . ALA A 1 110 ? 12.843 -7.684 10.752 1.00 51.97 110 ALA A N 1
ATOM 821 C CA . ALA A 1 110 ? 13.091 -7.627 9.323 1.00 51.97 110 ALA A CA 1
ATOM 822 C C . ALA A 1 110 ? 12.623 -8.946 8.691 1.00 51.97 110 ALA A C 1
ATOM 824 O O . ALA A 1 110 ? 12.937 -10.018 9.205 1.00 51.97 110 ALA A O 1
ATOM 825 N N . LEU A 1 111 ? 11.868 -8.870 7.587 1.00 53.09 111 LEU A N 1
ATOM 826 C CA . LEU A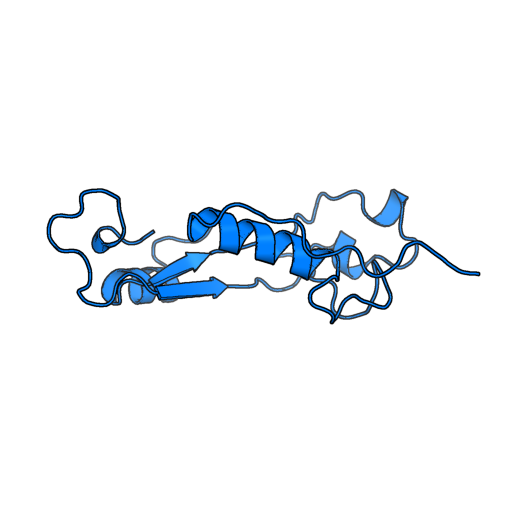 1 111 ? 11.668 -10.046 6.740 1.00 53.09 111 LEU A CA 1
ATOM 827 C C . LEU A 1 111 ? 13.065 -10.605 6.438 1.00 53.09 111 LEU A C 1
ATOM 829 O O . LEU A 1 111 ? 13.922 -9.796 6.066 1.00 53.09 111 LEU A O 1
ATOM 833 N N . PRO A 1 112 ? 13.322 -11.911 6.644 1.00 46.03 112 PRO A N 1
ATOM 834 C CA . PRO A 1 112 ? 14.629 -12.477 6.362 1.00 46.03 112 PRO A CA 1
ATOM 835 C C . PRO A 1 112 ? 14.978 -12.125 4.921 1.00 46.03 112 PRO A C 1
ATOM 837 O O . PRO A 1 112 ? 14.217 -12.431 3.999 1.00 46.03 112 PRO A O 1
ATOM 840 N N . GLU A 1 113 ? 16.078 -11.395 4.746 1.00 51.75 113 GLU A N 1
ATOM 841 C CA . GLU A 1 113 ? 16.655 -11.198 3.428 1.00 51.75 113 GLU A CA 1
ATOM 842 C C . GLU A 1 113 ? 16.970 -12.596 2.913 1.00 51.75 113 GLU A C 1
ATOM 844 O O . GLU A 1 113 ? 17.762 -13.321 3.514 1.00 51.75 113 GLU A O 1
ATOM 849 N N . ALA A 1 114 ? 16.249 -13.026 1.881 1.00 49.75 114 ALA A N 1
ATOM 850 C CA . ALA A 1 114 ? 16.556 -14.270 1.213 1.00 49.75 114 ALA A CA 1
ATOM 851 C C . ALA A 1 114 ? 17.985 -14.148 0.666 1.00 49.75 114 ALA A C 1
ATOM 853 O O . ALA A 1 114 ? 18.240 -13.345 -0.224 1.00 49.75 114 ALA A O 1
ATOM 854 N N . ASP A 1 115 ? 18.892 -14.893 1.296 1.00 49.19 115 ASP A N 1
ATOM 855 C CA . ASP A 1 115 ? 20.180 -15.362 0.792 1.00 49.19 115 ASP A CA 1
ATOM 856 C C . ASP A 1 115 ? 20.950 -14.401 -0.129 1.00 49.19 115 ASP A C 1
ATOM 858 O O . ASP A 1 115 ? 21.031 -14.562 -1.345 1.00 49.19 115 ASP A O 1
ATOM 862 N N . MET A 1 116 ? 21.647 -13.445 0.485 1.00 49.31 116 MET A N 1
ATOM 863 C CA . MET A 1 116 ? 22.875 -12.904 -0.093 1.00 49.31 116 MET A CA 1
ATOM 864 C C . MET A 1 116 ? 24.052 -13.831 0.266 1.00 49.31 116 MET A C 1
ATOM 866 O O . MET A 1 116 ? 24.897 -13.450 1.073 1.00 49.31 116 MET A O 1
ATOM 870 N N . MET A 1 117 ? 24.115 -15.048 -0.302 1.00 43.62 117 MET A N 1
ATOM 871 C CA . MET A 1 117 ? 25.383 -15.772 -0.512 1.00 43.62 117 MET A CA 1
ATOM 872 C C . MET A 1 117 ? 25.267 -17.000 -1.441 1.00 43.62 117 MET A C 1
ATOM 874 O O . MET A 1 117 ? 24.425 -17.864 -1.239 1.00 43.62 117 MET A O 1
ATOM 878 N N . MET A 1 118 ? 26.257 -17.112 -2.341 1.00 39.56 118 MET A N 1
ATOM 879 C CA . MET A 1 118 ? 26.605 -18.211 -3.270 1.00 39.56 118 MET A CA 1
ATOM 880 C C . MET A 1 118 ? 25.812 -18.196 -4.590 1.00 39.56 118 MET A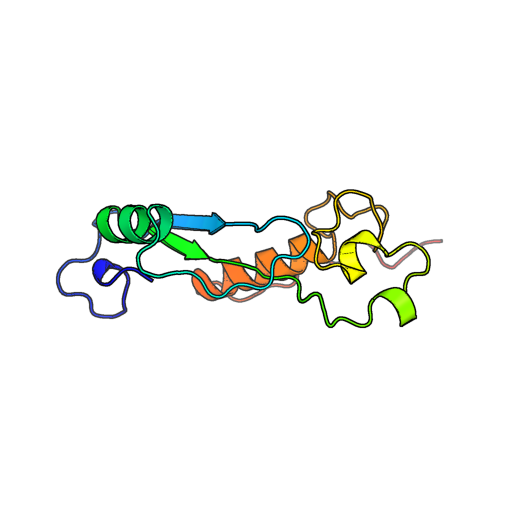 C 1
ATOM 882 O O . MET A 1 118 ? 24.651 -18.578 -4.625 1.00 39.56 118 MET A O 1
ATOM 886 N N . ILE A 1 119 ? 26.366 -17.760 -5.729 1.00 41.91 119 ILE A N 1
ATOM 887 C CA . ILE A 1 119 ? 27.707 -17.982 -6.319 1.00 41.91 119 ILE A CA 1
ATOM 888 C C . ILE A 1 119 ? 28.285 -16.676 -6.874 1.00 41.91 119 ILE A C 1
ATOM 890 O O . ILE A 1 119 ? 27.514 -15.916 -7.499 1.00 41.91 119 ILE A O 1
#

Radius of gyration: 17.31 Å; chains: 1; bounding box: 47×31×43 Å

Secondary structure (DSSP, 8-state):
--GGGSTT-SS--TT--EEEE----TT------TTSHHHHHHHHTTEEEE-----SS--GGGT-TT-HHHHTT---SS-SS-GGGGSTTSHHHHHHHHHHHHHHT---PPPP-------

Foldseek 3Di:
DALLQDPPRPHHDPVHAAEDEDEDAFLDDDDDDCPDPVNVVSNVRRYDYDYDWQDLPDDLCVPFVQCVRSNRTHQPPDQRPHPCSVPCPHPVNQVVVVVVCVVVVHDDPDDPPPDPDDD

pLDDT: mean 86.78, std 14.28, range [39.56, 97.0]